Protein AF-A0A0F9HB06-F1 (afdb_monomer_lite)

Organism: NCBI:txid412755

Structure (mmCIF, N/CA/C/O backbone):
data_AF-A0A0F9HB06-F1
#
_entry.id   AF-A0A0F9HB06-F1
#
loop_
_atom_site.group_PDB
_atom_site.id
_atom_site.type_symbol
_atom_site.label_atom_id
_atom_site.label_alt_id
_at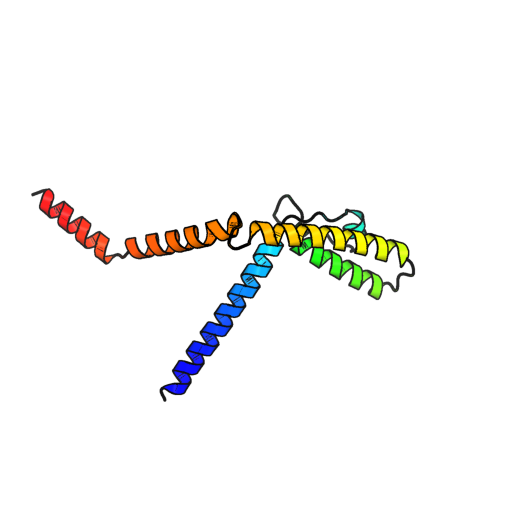om_site.label_comp_id
_atom_site.label_asym_id
_atom_site.label_entity_id
_atom_site.label_seq_id
_atom_site.pdbx_PDB_ins_code
_atom_site.Cartn_x
_atom_site.Cartn_y
_atom_site.Cartn_z
_atom_site.occupancy
_atom_site.B_iso_or_equiv
_atom_site.auth_seq_id
_atom_site.auth_comp_id
_atom_site.auth_asym_id
_atom_site.auth_atom_id
_atom_site.pdbx_PDB_model_num
ATOM 1 N N . MET A 1 1 ? 7.399 -13.494 43.436 1.00 46.91 1 MET A N 1
ATOM 2 C CA . MET A 1 1 ? 6.363 -14.177 42.619 1.00 46.91 1 MET A CA 1
ATOM 3 C C . MET A 1 1 ? 5.245 -13.272 42.054 1.00 46.91 1 MET A C 1
ATOM 5 O O . MET A 1 1 ? 4.387 -13.790 41.350 1.00 46.91 1 MET A O 1
ATOM 9 N N . LYS A 1 2 ? 5.205 -11.947 42.315 1.00 56.34 2 LYS A N 1
ATOM 10 C CA . LYS A 1 2 ? 4.215 -11.019 41.702 1.00 56.34 2 LYS A CA 1
ATOM 11 C C . LYS A 1 2 ? 4.752 -10.265 40.470 1.00 56.34 2 LYS A C 1
ATOM 13 O O . LYS A 1 2 ? 3.980 -9.927 39.582 1.00 56.34 2 LYS A O 1
ATOM 18 N N . THR A 1 3 ? 6.063 -10.050 40.402 1.00 59.97 3 THR A N 1
ATOM 19 C CA . THR A 1 3 ? 6.742 -9.264 39.360 1.00 59.97 3 THR A CA 1
ATOM 20 C C . THR A 1 3 ? 6.740 -9.947 37.991 1.00 59.97 3 THR A C 1
ATOM 22 O O . THR A 1 3 ? 6.433 -9.300 36.998 1.00 59.97 3 THR A O 1
ATOM 25 N N . GLU A 1 4 ? 6.969 -11.262 37.933 1.00 67.06 4 GLU A N 1
ATOM 26 C CA . GLU A 1 4 ? 7.038 -12.013 36.665 1.00 67.06 4 GLU A CA 1
ATOM 27 C C . GLU A 1 4 ? 5.694 -12.085 35.928 1.00 67.06 4 GLU A C 1
ATOM 29 O O . GLU A 1 4 ? 5.636 -11.913 34.711 1.00 67.06 4 GLU A O 1
ATOM 34 N N . LYS A 1 5 ? 4.581 -12.270 36.656 1.00 72.44 5 LYS A N 1
ATOM 35 C CA . LYS A 1 5 ? 3.235 -12.256 36.056 1.00 72.44 5 LYS A CA 1
ATOM 36 C C . LYS A 1 5 ? 2.887 -10.876 35.498 1.00 72.44 5 LYS A C 1
ATOM 38 O O . LYS A 1 5 ? 2.313 -10.785 34.418 1.00 72.44 5 LYS A O 1
ATOM 43 N N . PHE A 1 6 ? 3.264 -9.811 36.206 1.00 76.00 6 PHE A N 1
ATOM 44 C CA . PHE A 1 6 ? 3.045 -8.438 35.754 1.00 76.00 6 PHE A CA 1
ATOM 45 C C . PHE A 1 6 ? 3.883 -8.104 34.511 1.00 76.00 6 PHE A C 1
ATOM 47 O O . PHE A 1 6 ? 3.350 -7.566 33.546 1.00 76.00 6 PHE A O 1
ATOM 54 N N . GLN A 1 7 ? 5.158 -8.503 34.485 1.00 75.88 7 GLN A N 1
ATOM 55 C CA . GLN A 1 7 ? 6.027 -8.354 33.312 1.00 75.88 7 GLN A CA 1
ATOM 56 C C . GLN A 1 7 ? 5.507 -9.143 32.106 1.00 75.88 7 GLN A C 1
ATOM 58 O O . GLN A 1 7 ? 5.471 -8.609 31.003 1.00 75.88 7 GLN A O 1
ATOM 63 N N . THR A 1 8 ? 5.030 -10.373 32.310 1.00 81.56 8 THR A N 1
ATOM 64 C CA . THR A 1 8 ? 4.468 -11.200 31.229 1.00 81.56 8 THR A CA 1
ATOM 65 C C . THR A 1 8 ? 3.214 -10.566 30.626 1.00 81.56 8 THR A C 1
ATOM 67 O O . THR A 1 8 ? 3.075 -10.523 29.404 1.00 81.56 8 THR A O 1
ATOM 70 N N . ILE A 1 9 ? 2.317 -10.027 31.461 1.00 83.12 9 ILE A N 1
ATOM 71 C CA . ILE A 1 9 ? 1.124 -9.300 30.999 1.00 83.12 9 ILE A CA 1
ATOM 72 C C . ILE A 1 9 ? 1.529 -8.045 30.221 1.00 83.12 9 ILE A C 1
ATOM 74 O O . ILE A 1 9 ? 0.983 -7.798 29.149 1.00 83.12 9 ILE A O 1
ATOM 78 N N . LEU A 1 10 ? 2.504 -7.285 30.724 1.00 83.81 10 LEU A N 1
ATOM 79 C CA . LEU A 1 10 ? 2.980 -6.064 30.078 1.00 83.81 10 LEU A CA 1
ATOM 80 C C . LEU A 1 10 ? 3.604 -6.356 28.705 1.00 83.81 10 LEU A C 1
ATOM 82 O O . LEU A 1 10 ? 3.266 -5.705 27.724 1.00 83.81 10 LEU A O 1
ATOM 86 N N . VAL A 1 11 ? 4.461 -7.376 28.614 1.00 85.31 11 VAL A N 1
ATOM 87 C CA . VAL A 1 11 ? 5.078 -7.813 27.352 1.00 85.31 11 VAL A CA 1
ATOM 88 C C . VAL A 1 11 ? 4.018 -8.309 26.372 1.00 85.31 11 VAL A C 1
ATOM 90 O O . VAL A 1 11 ? 4.026 -7.911 25.211 1.00 85.31 11 VAL A O 1
ATOM 93 N N . SER A 1 12 ? 3.066 -9.118 26.839 1.00 79.69 12 SER A N 1
ATOM 94 C CA . SER A 1 12 ? 1.979 -9.629 25.996 1.00 79.69 12 SER A CA 1
ATOM 95 C C . SER A 1 12 ? 1.098 -8.497 25.459 1.00 79.69 12 SER A C 1
ATOM 97 O O . SER A 1 12 ? 0.755 -8.494 24.279 1.00 79.69 12 SER A O 1
ATOM 99 N N . ALA A 1 13 ? 0.773 -7.506 26.294 1.00 80.56 13 ALA A N 1
ATOM 100 C CA . ALA A 1 13 ? 0.011 -6.328 25.888 1.00 80.56 13 ALA A CA 1
ATOM 101 C C . ALA A 1 13 ? 0.776 -5.473 24.866 1.00 80.56 13 ALA A C 1
ATOM 103 O O . ALA A 1 13 ? 0.182 -5.019 23.891 1.00 80.56 13 ALA A O 1
ATOM 104 N N . SER A 1 14 ? 2.090 -5.305 25.035 1.00 79.69 14 SER A N 1
ATOM 105 C CA . SER A 1 14 ? 2.941 -4.594 24.074 1.00 79.69 14 SER A CA 1
ATOM 106 C C . SER A 1 14 ? 3.030 -5.318 22.729 1.00 79.69 14 SER A C 1
ATOM 108 O O . SER A 1 14 ? 2.910 -4.677 21.688 1.00 79.69 14 SER A O 1
ATOM 110 N N . ILE A 1 15 ? 3.185 -6.649 22.726 1.00 83.69 15 ILE A N 1
ATOM 111 C CA . ILE A 1 15 ? 3.188 -7.460 21.496 1.00 83.69 15 ILE A CA 1
ATOM 112 C C . ILE A 1 15 ? 1.841 -7.347 20.781 1.00 83.69 15 ILE A C 1
ATOM 114 O O . ILE A 1 15 ? 1.807 -7.131 19.572 1.00 83.69 15 ILE A O 1
ATOM 118 N N . LEU A 1 16 ? 0.734 -7.444 21.521 1.00 81.62 16 LEU A N 1
ATOM 119 C CA . LEU A 1 16 ? -0.605 -7.281 20.960 1.00 81.62 16 LEU A CA 1
ATOM 120 C C . LEU A 1 16 ? -0.801 -5.867 20.391 1.00 81.62 16 LEU A C 1
ATOM 122 O O . LEU A 1 16 ? -1.328 -5.717 19.293 1.00 81.62 16 LEU A O 1
ATOM 126 N N . GLY A 1 17 ? -0.329 -4.840 21.101 1.00 76.19 17 GLY A N 1
ATOM 127 C CA . GLY A 1 17 ? -0.359 -3.452 20.640 1.00 76.19 17 GLY A CA 1
ATOM 128 C C . GLY A 1 17 ? 0.411 -3.256 19.335 1.00 76.19 17 GLY A C 1
ATOM 129 O O . GLY A 1 17 ? -0.123 -2.682 18.389 1.00 76.19 17 GLY A O 1
ATOM 130 N N . LEU A 1 18 ? 1.624 -3.805 19.241 1.00 78.31 18 LEU A N 1
ATOM 131 C CA . LEU A 1 18 ? 2.416 -3.782 18.011 1.00 78.31 18 LEU A CA 1
ATOM 132 C C . LEU A 1 18 ? 1.713 -4.532 16.875 1.00 78.31 18 LEU A C 1
ATOM 134 O O . LEU A 1 18 ? 1.596 -3.995 15.778 1.00 78.31 18 LEU A O 1
ATOM 138 N N . ALA A 1 19 ? 1.190 -5.732 17.134 1.00 76.31 19 ALA A N 1
ATOM 139 C CA . ALA A 1 19 ? 0.460 -6.514 16.138 1.00 76.31 19 ALA A CA 1
ATOM 140 C C . ALA A 1 19 ? -0.759 -5.754 15.589 1.00 76.31 19 ALA A C 1
ATOM 142 O O . ALA A 1 19 ? -1.000 -5.777 14.384 1.00 76.31 19 ALA A O 1
ATOM 143 N N . ILE A 1 20 ? -1.483 -5.027 16.446 1.00 76.50 20 ILE A N 1
ATOM 144 C CA . ILE A 1 20 ? -2.602 -4.171 16.033 1.00 76.50 20 ILE A CA 1
ATOM 145 C C . ILE A 1 20 ? -2.103 -2.998 15.183 1.00 76.50 20 ILE A C 1
ATOM 147 O O . ILE A 1 20 ? -2.676 -2.735 14.131 1.00 76.50 20 ILE A O 1
ATOM 151 N N . MET A 1 21 ? -1.029 -2.312 15.583 1.00 75.19 21 MET A N 1
ATOM 152 C CA . MET A 1 21 ? -0.486 -1.187 14.808 1.00 75.19 21 MET A CA 1
ATOM 153 C C . MET A 1 21 ? -0.009 -1.621 13.416 1.00 75.19 21 MET A C 1
ATOM 155 O O . MET A 1 21 ? -0.364 -0.989 12.420 1.00 75.19 21 MET A O 1
ATOM 159 N N . PHE A 1 22 ? 0.745 -2.721 13.331 1.00 74.44 22 PHE A N 1
ATOM 160 C CA . PHE A 1 22 ? 1.222 -3.259 12.056 1.00 74.44 22 PHE A CA 1
ATOM 161 C C . PHE A 1 22 ? 0.081 -3.827 11.206 1.00 74.44 22 PHE A C 1
ATOM 163 O O . PHE A 1 22 ? 0.042 -3.590 9.999 1.00 74.44 22 PHE A O 1
ATOM 170 N N . GLY A 1 23 ? -0.878 -4.520 11.826 1.00 76.56 23 GLY A N 1
ATOM 171 C CA . GLY A 1 23 ? -2.065 -5.042 11.150 1.00 76.56 23 GLY A CA 1
ATOM 172 C C . GLY A 1 23 ? -2.940 -3.931 10.571 1.00 76.56 23 GLY A C 1
ATOM 173 O O . GLY A 1 23 ? -3.350 -4.015 9.416 1.00 76.56 23 GLY A O 1
ATOM 174 N N . CYS A 1 24 ? -3.160 -2.850 11.323 1.00 79.88 24 CYS A N 1
ATOM 175 C CA . CYS A 1 24 ? -3.891 -1.680 10.843 1.00 79.88 24 CYS A CA 1
ATOM 176 C C . CYS A 1 24 ? -3.171 -0.998 9.677 1.00 79.88 24 CYS A C 1
ATOM 178 O O . CYS A 1 24 ? -3.821 -0.649 8.697 1.00 79.88 24 CYS A O 1
ATOM 180 N N . ALA A 1 25 ? -1.846 -0.839 9.737 1.00 79.25 25 ALA A N 1
ATOM 181 C CA . ALA A 1 25 ? -1.085 -0.252 8.635 1.00 79.25 25 ALA A CA 1
ATOM 182 C C . ALA A 1 25 ? -1.181 -1.099 7.353 1.00 79.25 25 ALA A C 1
ATOM 184 O O . ALA A 1 25 ? -1.428 -0.557 6.276 1.00 79.25 25 ALA A O 1
ATOM 185 N N . ALA A 1 26 ? -1.059 -2.424 7.472 1.00 80.94 26 ALA A N 1
ATOM 186 C CA . ALA A 1 26 ? -1.203 -3.337 6.340 1.00 80.94 26 ALA A CA 1
ATOM 187 C C . ALA A 1 26 ? -2.632 -3.339 5.771 1.00 80.94 26 ALA A C 1
ATOM 189 O O . ALA A 1 26 ? -2.815 -3.353 4.557 1.00 80.94 26 ALA A O 1
ATOM 190 N N . PHE A 1 27 ? -3.646 -3.275 6.637 1.00 84.06 27 PHE A N 1
ATOM 191 C CA . PHE A 1 27 ? -5.048 -3.177 6.233 1.00 84.06 27 PHE A CA 1
ATOM 192 C C . PHE A 1 27 ? -5.344 -1.876 5.480 1.00 84.06 27 PHE A C 1
ATOM 194 O O . PHE A 1 27 ? -6.022 -1.901 4.457 1.00 84.06 27 PHE A O 1
ATOM 201 N N . GLN A 1 28 ? -4.800 -0.747 5.946 1.00 87.44 28 GLN A N 1
ATOM 202 C CA . GLN A 1 28 ? -4.902 0.532 5.240 1.00 87.44 28 GLN A CA 1
ATOM 203 C C . GLN A 1 28 ? -4.320 0.421 3.829 1.00 87.44 28 GLN A C 1
ATOM 205 O O . GLN A 1 28 ? -4.977 0.797 2.861 1.00 87.44 28 GLN A O 1
ATOM 210 N N . ASP A 1 29 ? -3.127 -0.158 3.698 1.00 85.88 29 ASP A N 1
ATOM 211 C CA . ASP A 1 29 ? -2.477 -0.327 2.397 1.00 85.88 29 ASP A CA 1
ATOM 212 C C . ASP A 1 29 ? -3.264 -1.267 1.463 1.00 85.88 29 ASP A C 1
ATOM 214 O O . ASP A 1 29 ? -3.268 -1.065 0.251 1.00 85.88 29 ASP A O 1
ATOM 218 N N . ALA A 1 30 ? -3.960 -2.265 2.013 1.00 86.19 30 ALA A N 1
ATOM 219 C CA . ALA A 1 30 ? -4.762 -3.228 1.255 1.00 86.19 30 ALA A CA 1
ATOM 220 C C . ALA A 1 30 ? -6.123 -2.690 0.778 1.00 86.19 30 ALA A C 1
ATOM 222 O O . ALA A 1 30 ? -6.827 -3.388 0.054 1.00 86.19 30 ALA A O 1
ATOM 223 N N . ILE A 1 31 ? -6.529 -1.488 1.193 1.00 85.50 31 ILE A N 1
ATOM 224 C CA . ILE A 1 31 ? -7.817 -0.890 0.800 1.00 85.50 31 ILE A CA 1
ATOM 225 C C . ILE A 1 31 ? -7.613 0.389 0.003 1.00 85.50 31 ILE A C 1
ATOM 227 O O . ILE A 1 31 ? -8.403 0.684 -0.896 1.00 85.50 31 ILE A O 1
ATOM 231 N N . VAL A 1 32 ? -6.562 1.147 0.321 1.00 89.88 32 VAL A N 1
ATOM 232 C CA . VAL A 1 32 ? -6.265 2.406 -0.359 1.00 89.88 32 VAL A CA 1
ATOM 233 C C . VAL A 1 32 ? -6.009 2.123 -1.839 1.00 89.88 32 VAL A C 1
ATOM 235 O O . VAL A 1 32 ? -5.097 1.354 -2.158 1.00 89.88 32 VAL A O 1
ATOM 238 N N . PRO A 1 33 ? -6.798 2.724 -2.745 1.00 89.75 33 PRO A N 1
ATOM 239 C CA . PRO A 1 33 ? -6.603 2.536 -4.169 1.00 89.75 33 PRO A CA 1
ATOM 240 C C . PRO A 1 33 ? -5.270 3.152 -4.587 1.00 89.75 33 PRO A C 1
ATOM 242 O O . PRO A 1 33 ? -4.936 4.260 -4.174 1.00 89.75 33 PRO A O 1
ATOM 245 N N . CYS A 1 34 ? -4.527 2.434 -5.420 1.00 90.94 34 CYS A N 1
ATOM 246 C CA . CYS A 1 34 ? -3.305 2.916 -6.046 1.00 90.94 34 CYS A CA 1
ATOM 247 C C . CYS A 1 34 ? -3.266 2.392 -7.469 1.00 90.94 34 CYS A C 1
ATOM 249 O O . CYS A 1 34 ? -3.324 1.182 -7.681 1.00 90.94 34 CYS A O 1
ATOM 251 N N . TYR A 1 35 ? -3.161 3.290 -8.442 1.00 90.00 35 TYR A N 1
ATOM 252 C CA . TYR A 1 35 ? -2.986 2.891 -9.831 1.00 90.00 35 TYR A CA 1
ATOM 253 C C . TYR A 1 35 ? -1.612 2.239 -10.030 1.00 90.00 35 TYR A C 1
ATOM 255 O O . TYR A 1 35 ? -0.621 2.685 -9.451 1.00 90.00 35 TYR A O 1
ATOM 263 N N . ILE A 1 36 ? -1.572 1.197 -10.857 1.00 88.75 36 ILE A N 1
ATOM 264 C CA . ILE A 1 36 ? -0.353 0.527 -11.310 1.00 88.75 36 IL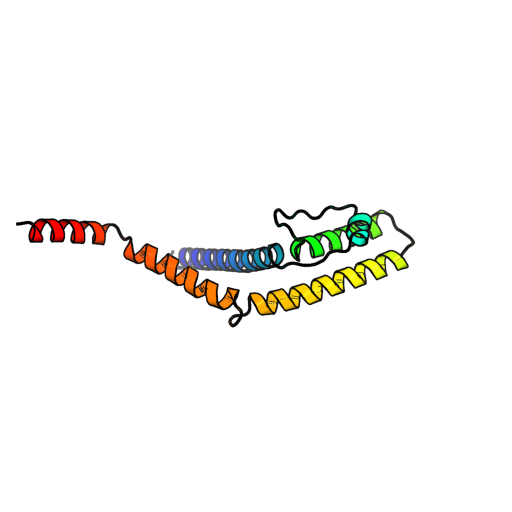E A CA 1
ATOM 265 C C . ILE A 1 36 ? -0.431 0.499 -12.832 1.00 88.75 36 ILE A C 1
ATOM 267 O O . ILE A 1 36 ? -1.454 0.087 -13.384 1.00 88.75 36 ILE A O 1
ATOM 271 N N . SER A 1 37 ? 0.616 0.958 -13.517 1.00 88.44 37 SER A N 1
ATOM 272 C CA . SER A 1 37 ? 0.633 0.899 -14.976 1.00 88.44 37 SER A CA 1
ATOM 273 C C . SER A 1 37 ? 0.712 -0.557 -15.459 1.00 88.44 37 SER A C 1
ATOM 275 O O . SER A 1 37 ? 1.424 -1.360 -14.849 1.00 88.44 37 SER A O 1
ATOM 277 N N . PRO A 1 38 ? 0.034 -0.910 -16.568 1.00 88.31 38 PRO A N 1
ATOM 278 C CA . PRO A 1 38 ? 0.160 -2.234 -17.179 1.00 88.31 38 PRO A CA 1
ATOM 279 C C . PRO A 1 38 ? 1.618 -2.599 -17.480 1.00 88.31 38 PRO A C 1
ATOM 281 O O . PRO A 1 38 ? 2.063 -3.680 -17.119 1.00 88.31 38 PRO A O 1
ATOM 284 N N . ASP A 1 39 ? 2.400 -1.644 -17.990 1.00 88.38 39 ASP A N 1
ATOM 285 C CA . ASP A 1 39 ? 3.821 -1.847 -18.290 1.00 88.38 39 ASP A CA 1
ATOM 286 C C . ASP A 1 39 ? 4.651 -2.223 -17.051 1.00 88.38 39 ASP A C 1
ATOM 288 O O . ASP A 1 39 ? 5.630 -2.958 -17.159 1.00 88.38 39 ASP A O 1
ATOM 292 N N . ALA A 1 40 ? 4.281 -1.735 -15.860 1.00 87.19 40 ALA A N 1
ATOM 293 C CA . ALA A 1 40 ? 4.952 -2.109 -14.617 1.00 87.19 40 ALA A CA 1
ATOM 294 C C . ALA A 1 40 ? 4.570 -3.526 -14.163 1.00 87.19 40 ALA A C 1
ATOM 296 O O . ALA A 1 40 ? 5.415 -4.228 -13.612 1.00 87.19 40 ALA A O 1
ATOM 297 N N . LEU A 1 41 ? 3.331 -3.965 -14.412 1.00 88.56 41 LEU A N 1
ATOM 298 C CA . LEU A 1 41 ? 2.893 -5.345 -14.163 1.00 88.56 41 LEU A CA 1
ATOM 299 C C . LEU A 1 41 ? 3.611 -6.318 -15.102 1.00 88.56 41 LEU A C 1
ATOM 301 O O . LEU A 1 41 ? 4.178 -7.315 -14.648 1.00 88.56 41 LEU A O 1
ATOM 305 N N . ASP A 1 42 ? 3.666 -5.970 -16.387 1.00 89.44 42 ASP A N 1
ATOM 306 C CA . ASP A 1 42 ? 4.348 -6.746 -17.419 1.00 89.44 42 ASP A CA 1
ATOM 307 C C . ASP A 1 42 ? 5.855 -6.806 -17.154 1.00 89.44 42 ASP A C 1
ATOM 309 O O . ASP A 1 42 ? 6.462 -7.877 -17.241 1.00 89.44 42 ASP A O 1
ATOM 313 N N . TYR A 1 43 ? 6.464 -5.682 -16.751 1.00 86.00 43 TYR A N 1
ATOM 314 C CA . TYR A 1 43 ? 7.861 -5.648 -16.321 1.00 86.00 43 TYR A CA 1
ATOM 315 C C . TYR A 1 43 ? 8.073 -6.425 -15.021 1.00 86.00 43 TYR A C 1
ATOM 317 O O . TYR A 1 43 ? 9.103 -7.059 -14.869 1.00 86.00 43 TYR A O 1
ATOM 325 N N . ALA A 1 44 ? 7.139 -6.452 -14.077 1.00 85.00 44 ALA A N 1
ATOM 326 C CA . ALA A 1 44 ? 7.291 -7.232 -12.847 1.00 85.00 44 ALA A CA 1
ATOM 327 C C . ALA A 1 44 ? 7.049 -8.742 -13.031 1.00 85.00 44 ALA A C 1
ATOM 329 O O . ALA A 1 44 ? 7.356 -9.500 -12.114 1.00 85.00 44 ALA A O 1
ATOM 330 N N . ASP A 1 45 ? 6.510 -9.167 -14.181 1.00 84.38 45 ASP A N 1
ATOM 331 C CA . ASP A 1 45 ? 5.968 -10.520 -14.403 1.00 84.38 45 ASP A CA 1
ATOM 332 C C . ASP A 1 45 ? 4.995 -10.933 -13.284 1.00 84.38 45 ASP A C 1
ATOM 334 O O . ASP A 1 45 ? 5.045 -12.032 -12.725 1.00 84.38 45 ASP A O 1
ATOM 338 N N . ALA A 1 46 ? 4.155 -9.987 -12.861 1.00 81.06 46 ALA A N 1
ATOM 339 C CA . ALA A 1 46 ? 3.304 -10.154 -11.696 1.00 81.06 46 ALA A CA 1
ATOM 340 C C . ALA A 1 46 ? 1.930 -9.525 -11.915 1.00 81.06 46 ALA A C 1
ATOM 342 O O . ALA A 1 46 ? 1.802 -8.396 -12.374 1.00 81.06 46 ALA A O 1
ATOM 343 N N . ASN A 1 47 ? 0.894 -10.249 -11.495 1.00 78.12 47 ASN A N 1
ATOM 344 C CA . ASN A 1 47 ? -0.479 -9.758 -11.499 1.00 78.12 47 ASN A CA 1
ATOM 345 C C . ASN A 1 47 ? -0.827 -9.077 -10.170 1.00 78.12 47 ASN A C 1
ATOM 347 O O . ASN A 1 47 ? -0.337 -9.474 -9.104 1.00 78.12 47 ASN A O 1
ATOM 351 N N . ALA A 1 48 ? -1.724 -8.089 -10.227 1.00 73.31 48 ALA A N 1
ATOM 352 C CA . ALA A 1 48 ? -2.362 -7.547 -9.033 1.00 73.31 48 ALA A CA 1
ATOM 353 C C . ALA A 1 48 ? -3.163 -8.649 -8.324 1.00 73.31 48 ALA A C 1
ATOM 355 O O . ALA A 1 48 ? -3.831 -9.460 -8.965 1.00 73.31 48 ALA A O 1
ATOM 356 N N . THR A 1 49 ? -3.068 -8.703 -6.997 1.00 65.88 49 THR A N 1
ATOM 357 C CA . THR A 1 49 ? -3.613 -9.819 -6.207 1.00 65.88 49 THR A CA 1
ATOM 358 C C . THR A 1 49 ? -4.982 -9.558 -5.597 1.00 65.88 49 THR A C 1
ATOM 360 O O . THR A 1 49 ? -5.507 -10.412 -4.882 1.00 65.88 49 THR A O 1
ATOM 363 N N . THR A 1 50 ? -5.552 -8.379 -5.814 1.00 62.38 50 THR A N 1
ATOM 364 C CA . THR A 1 50 ? -6.662 -7.899 -5.000 1.00 62.38 50 THR A CA 1
ATOM 365 C C . THR A 1 50 ? -8.009 -8.503 -5.392 1.00 62.38 50 THR A C 1
ATOM 367 O O . THR A 1 50 ? -8.388 -8.536 -6.555 1.00 62.38 50 THR A O 1
ATOM 370 N N . PHE A 1 51 ? -8.791 -8.890 -4.378 1.00 65.81 51 PHE A N 1
ATOM 371 C CA . PHE A 1 51 ? -10.224 -9.211 -4.489 1.00 65.81 51 PHE A CA 1
ATOM 372 C C . PHE A 1 51 ? -11.107 -7.973 -4.739 1.00 65.81 51 PHE A C 1
ATOM 374 O O . PHE A 1 51 ? -12.323 -8.088 -4.883 1.00 65.81 51 PHE A O 1
ATOM 381 N N . LEU A 1 52 ? -10.508 -6.782 -4.719 1.00 72.38 52 LEU A N 1
ATOM 382 C CA . LEU A 1 52 ? -11.177 -5.510 -4.948 1.00 72.38 52 LEU A CA 1
ATOM 383 C C . LEU A 1 52 ? -11.189 -5.202 -6.451 1.00 72.38 52 LEU A C 1
ATOM 385 O O . LEU A 1 52 ? -10.255 -5.580 -7.153 1.00 72.38 52 LEU A O 1
ATOM 389 N N . PRO A 1 53 ? -12.199 -4.475 -6.962 1.00 77.00 53 PRO A N 1
ATOM 390 C CA . PRO A 1 53 ? -12.266 -4.119 -8.380 1.00 77.00 53 PRO A CA 1
ATOM 391 C C . PRO A 1 53 ? -11.234 -3.049 -8.792 1.00 77.00 53 PRO A C 1
ATOM 393 O O . PRO A 1 53 ? -11.291 -2.541 -9.909 1.00 77.00 53 PRO A O 1
ATOM 396 N N . TRP A 1 54 ? -10.305 -2.689 -7.902 1.00 82.62 54 TRP A N 1
ATOM 397 C CA . TRP A 1 54 ? -9.207 -1.754 -8.131 1.00 82.62 54 TRP A CA 1
ATOM 398 C C . TRP A 1 54 ? -7.900 -2.295 -7.542 1.00 82.62 54 TRP A C 1
ATOM 400 O O . TRP A 1 54 ? -7.906 -3.071 -6.586 1.00 82.62 54 TRP A O 1
ATOM 410 N N . THR A 1 55 ? -6.773 -1.828 -8.080 1.00 88.81 55 THR A N 1
ATOM 411 C CA . THR A 1 55 ? -5.434 -2.091 -7.539 1.00 88.81 55 THR A CA 1
ATOM 412 C C . THR A 1 55 ? -5.176 -1.257 -6.290 1.00 88.81 55 THR A C 1
ATOM 414 O O . THR A 1 55 ? -5.644 -0.121 -6.174 1.00 88.81 55 THR A O 1
ATOM 417 N N . THR A 1 56 ? -4.428 -1.810 -5.337 1.00 91.75 56 THR A N 1
ATOM 418 C CA . THR A 1 56 ? -4.213 -1.167 -4.032 1.00 91.75 56 THR A CA 1
ATOM 419 C C . THR A 1 56 ? -2.772 -0.747 -3.812 1.00 91.75 56 THR A C 1
ATOM 421 O O . THR A 1 56 ? -1.859 -1.189 -4.510 1.00 91.75 56 THR A O 1
ATOM 424 N N . LEU A 1 57 ? -2.553 0.102 -2.808 1.00 91.44 57 LEU A N 1
ATOM 425 C CA . LEU A 1 57 ? -1.217 0.507 -2.373 1.00 91.44 57 LEU A CA 1
ATOM 426 C C . LEU A 1 57 ? -0.357 -0.702 -1.968 1.00 91.44 57 LEU A C 1
ATOM 428 O O . LEU A 1 57 ? 0.850 -0.727 -2.220 1.00 91.44 57 LEU A O 1
ATOM 432 N N . PHE A 1 58 ? -0.978 -1.729 -1.386 1.00 90.94 58 PHE A N 1
ATOM 433 C CA . PHE A 1 58 ? -0.320 -2.997 -1.095 1.00 90.94 58 PHE A CA 1
ATOM 434 C C . PHE A 1 58 ? 0.183 -3.686 -2.369 1.00 90.94 58 PHE A C 1
ATOM 436 O O . PHE A 1 58 ? 1.352 -4.080 -2.426 1.00 90.94 58 PHE A O 1
ATOM 443 N N . ASP A 1 59 ? -0.666 -3.794 -3.396 1.00 90.12 59 ASP A N 1
ATOM 444 C CA . ASP A 1 59 ? -0.270 -4.374 -4.681 1.00 90.12 59 ASP A CA 1
ATOM 445 C C . ASP A 1 59 ? 0.830 -3.539 -5.336 1.00 90.12 59 ASP A C 1
ATOM 447 O O . ASP A 1 59 ? 1.838 -4.097 -5.756 1.00 90.12 59 ASP A O 1
ATOM 451 N N . ALA A 1 60 ? 0.712 -2.210 -5.334 1.00 91.56 60 ALA A N 1
ATOM 452 C CA . ALA A 1 60 ? 1.701 -1.324 -5.942 1.00 91.56 60 ALA A CA 1
ATOM 453 C C . ALA A 1 60 ? 3.095 -1.511 -5.328 1.00 91.56 60 ALA A C 1
ATOM 455 O O . ALA A 1 60 ? 4.066 -1.696 -6.058 1.00 91.56 60 ALA A O 1
ATOM 456 N N . ARG A 1 61 ? 3.202 -1.576 -3.992 1.00 91.69 61 ARG A N 1
ATOM 457 C CA . ARG A 1 61 ? 4.472 -1.845 -3.282 1.00 91.69 61 ARG A CA 1
ATOM 458 C C . ARG A 1 61 ? 4.988 -3.270 -3.464 1.00 91.69 61 ARG A C 1
ATOM 460 O O . ARG A 1 61 ? 6.171 -3.549 -3.260 1.00 91.69 61 ARG A O 1
ATOM 467 N N . ARG A 1 62 ? 4.101 -4.221 -3.733 1.00 90.50 62 ARG A N 1
ATOM 468 C CA . ARG A 1 62 ? 4.483 -5.598 -4.042 1.00 90.50 62 ARG A CA 1
ATOM 469 C C . ARG A 1 62 ? 5.073 -5.666 -5.451 1.00 90.50 62 ARG A C 1
ATOM 471 O O . ARG A 1 62 ? 6.160 -6.213 -5.603 1.00 90.50 62 ARG A O 1
ATOM 478 N N . ILE A 1 63 ? 4.389 -5.092 -6.438 1.00 91.44 63 ILE A N 1
ATOM 479 C CA . ILE A 1 63 ? 4.861 -4.977 -7.823 1.00 91.44 63 ILE A CA 1
ATOM 480 C C . ILE A 1 63 ? 6.191 -4.230 -7.862 1.00 91.44 63 ILE A C 1
ATOM 482 O O . ILE A 1 63 ? 7.138 -4.722 -8.462 1.00 91.44 63 ILE A O 1
ATOM 486 N N . ASP A 1 64 ? 6.306 -3.137 -7.110 1.00 92.88 64 ASP A N 1
ATOM 487 C CA . ASP A 1 64 ? 7.536 -2.359 -6.978 1.00 92.88 64 ASP A CA 1
ATOM 488 C C . ASP A 1 64 ? 8.748 -3.225 -6.598 1.00 92.88 64 ASP A C 1
ATOM 490 O O . ASP A 1 64 ? 9.802 -3.139 -7.225 1.00 92.88 64 ASP A O 1
ATOM 494 N N . ARG A 1 65 ? 8.574 -4.119 -5.616 1.00 91.19 65 ARG A N 1
ATOM 495 C CA . ARG A 1 65 ? 9.608 -5.071 -5.188 1.00 91.19 65 ARG A CA 1
ATOM 496 C C . ARG A 1 65 ? 9.884 -6.142 -6.240 1.00 91.19 65 ARG A C 1
ATOM 498 O O . ARG A 1 65 ? 11.033 -6.531 -6.414 1.00 91.19 65 ARG A O 1
ATOM 505 N N . PHE A 1 66 ? 8.860 -6.628 -6.940 1.00 90.75 66 PHE A N 1
ATOM 506 C CA . PHE A 1 66 ? 9.053 -7.602 -8.018 1.00 90.75 66 PHE A CA 1
ATOM 507 C C . PHE A 1 66 ? 9.827 -7.020 -9.199 1.00 90.75 66 PHE A C 1
ATOM 509 O O . PHE A 1 66 ? 10.673 -7.717 -9.755 1.00 90.75 66 PHE A O 1
ATOM 516 N N . MET A 1 67 ? 9.617 -5.743 -9.527 1.00 90.19 67 MET A N 1
ATOM 517 C CA . MET A 1 67 ? 10.425 -5.047 -10.529 1.00 90.19 67 MET A CA 1
ATOM 518 C C . MET A 1 67 ? 11.908 -5.027 -10.137 1.00 90.19 67 MET A C 1
ATOM 520 O O . MET A 1 67 ? 12.749 -5.338 -10.979 1.00 90.19 67 MET A O 1
ATOM 524 N N . ASP A 1 68 ? 12.228 -4.734 -8.868 1.00 90.75 68 ASP A N 1
ATOM 525 C CA . ASP A 1 68 ? 13.612 -4.752 -8.364 1.00 90.75 68 ASP A CA 1
ATOM 526 C C . ASP A 1 68 ? 14.221 -6.148 -8.480 1.00 90.75 68 ASP A C 1
ATOM 528 O O . ASP A 1 68 ? 15.320 -6.315 -9.009 1.00 90.75 68 ASP A O 1
ATOM 532 N N . PHE A 1 69 ? 13.487 -7.167 -8.021 1.00 88.88 69 PHE A N 1
ATOM 533 C CA . PHE A 1 69 ? 13.942 -8.550 -8.103 1.00 88.88 69 PHE A CA 1
ATOM 534 C C . PHE A 1 69 ? 14.202 -8.971 -9.542 1.00 88.88 69 PHE A C 1
ATOM 536 O O . PHE A 1 69 ? 15.257 -9.536 -9.816 1.00 88.88 69 PHE A O 1
ATOM 543 N N . ARG A 1 70 ? 13.283 -8.682 -10.467 1.00 86.12 70 ARG A N 1
ATOM 544 C CA . ARG A 1 70 ? 13.453 -9.055 -11.872 1.00 86.12 70 ARG A CA 1
ATOM 545 C C . ARG A 1 70 ? 14.626 -8.317 -12.510 1.00 86.12 70 ARG A C 1
ATOM 547 O O . ARG A 1 70 ? 15.416 -8.946 -13.209 1.00 86.12 70 ARG A O 1
ATOM 554 N N . HIS A 1 71 ? 14.762 -7.018 -12.254 1.00 88.38 71 HIS A N 1
ATOM 555 C CA . HIS A 1 71 ? 15.853 -6.210 -12.797 1.00 88.38 71 HIS A CA 1
ATOM 556 C C . HIS A 1 71 ? 17.225 -6.724 -12.328 1.00 88.38 71 HIS A C 1
ATOM 558 O O . HIS A 1 71 ? 18.121 -6.930 -13.148 1.00 88.38 71 HIS A O 1
ATOM 564 N N . LEU A 1 72 ? 17.357 -7.030 -11.032 1.00 85.94 72 LEU A N 1
ATOM 565 C CA . LEU A 1 72 ? 18.574 -7.607 -10.452 1.00 85.94 72 LEU A CA 1
ATOM 566 C C . LEU A 1 72 ? 18.838 -9.041 -10.933 1.00 85.94 72 LEU A C 1
ATOM 568 O O . LEU A 1 72 ? 19.987 -9.405 -11.174 1.00 85.94 72 LEU A O 1
ATOM 572 N N . TRP A 1 73 ? 17.790 -9.856 -11.073 1.00 82.31 73 TRP A N 1
ATOM 573 C CA . TRP A 1 73 ? 17.896 -11.261 -11.471 1.00 82.31 73 TRP A CA 1
ATOM 574 C C . TRP A 1 73 ? 18.316 -11.432 -12.930 1.00 82.31 73 TRP A C 1
ATOM 576 O O . TRP A 1 73 ? 19.165 -12.265 -13.236 1.00 82.31 73 TRP A O 1
ATOM 586 N N . ILE A 1 74 ? 17.729 -10.644 -13.832 1.00 79.31 74 ILE A N 1
ATOM 587 C CA . ILE A 1 74 ? 17.998 -10.730 -15.273 1.00 79.31 74 ILE A CA 1
ATOM 588 C C . ILE A 1 74 ? 19.273 -9.951 -15.648 1.00 79.31 74 ILE A C 1
ATOM 590 O O . ILE A 1 74 ? 19.744 -10.077 -16.773 1.00 79.31 74 ILE A O 1
ATOM 594 N N . GLN A 1 75 ? 19.858 -9.176 -14.719 1.00 69.25 75 GLN A N 1
ATOM 595 C CA . GLN A 1 75 ? 20.951 -8.231 -15.002 1.00 69.25 75 GLN A CA 1
ATOM 596 C C . GLN A 1 75 ? 20.634 -7.371 -16.234 1.00 69.25 75 GLN A C 1
ATOM 598 O O . GLN A 1 75 ? 21.469 -7.177 -17.116 1.00 69.25 75 GLN A O 1
ATOM 603 N N . ALA A 1 76 ? 19.381 -6.922 -16.332 1.00 65.50 76 ALA A N 1
ATOM 604 C CA . ALA A 1 76 ? 18.886 -6.265 -17.529 1.00 65.50 76 ALA A CA 1
ATOM 605 C C . ALA A 1 76 ? 19.638 -4.943 -17.759 1.00 65.50 76 ALA A C 1
ATOM 607 O O . ALA A 1 76 ? 19.639 -4.070 -16.894 1.00 65.50 76 ALA A O 1
ATOM 608 N N . GLU A 1 77 ? 20.240 -4.776 -18.941 1.00 65.19 77 GLU A N 1
ATOM 609 C CA . GLU A 1 77 ? 20.937 -3.536 -19.323 1.00 65.19 77 GLU A CA 1
ATOM 610 C C . GLU A 1 77 ? 19.984 -2.345 -19.504 1.00 65.19 77 GLU A C 1
ATOM 612 O O . GLU A 1 77 ? 20.428 -1.193 -19.487 1.00 65.19 77 GLU A O 1
ATOM 617 N N . ASP A 1 78 ? 18.676 -2.598 -19.642 1.00 71.00 78 ASP A N 1
ATOM 618 C CA . ASP A 1 78 ? 17.668 -1.567 -19.891 1.00 71.00 78 ASP A CA 1
ATOM 619 C C . ASP A 1 78 ? 17.276 -0.799 -18.615 1.00 71.00 78 ASP A C 1
ATOM 621 O O . ASP A 1 78 ? 16.149 -0.818 -18.110 1.00 71.00 78 ASP A O 1
ATOM 625 N N . ASN A 1 79 ? 18.273 -0.099 -18.075 1.00 80.25 79 ASN A N 1
ATOM 626 C CA . ASN A 1 79 ? 18.154 0.786 -16.925 1.00 80.25 79 ASN A CA 1
ATOM 627 C C . ASN A 1 79 ? 17.183 1.941 -17.191 1.00 80.25 79 ASN A C 1
ATOM 629 O O . ASN A 1 79 ? 16.609 2.483 -16.250 1.00 80.25 79 ASN A O 1
ATOM 633 N N . LEU A 1 80 ? 17.002 2.354 -18.449 1.00 84.81 80 LEU A N 1
ATOM 634 C CA . LEU A 1 80 ? 16.146 3.489 -18.776 1.00 84.81 80 LEU A CA 1
ATOM 635 C C . LEU A 1 80 ? 14.671 3.125 -18.597 1.00 84.81 80 LEU A C 1
ATOM 637 O O . LEU A 1 80 ? 13.960 3.838 -17.884 1.00 84.81 80 LEU A O 1
ATOM 641 N N . GLN A 1 81 ? 14.230 2.008 -19.186 1.00 86.12 81 GLN A N 1
ATOM 642 C CA . GLN A 1 81 ? 12.854 1.537 -19.029 1.00 86.12 81 GLN A CA 1
ATOM 643 C C . GLN A 1 81 ? 12.546 1.232 -17.561 1.00 86.12 81 GLN A C 1
ATOM 645 O O . GLN A 1 81 ? 11.532 1.693 -17.034 1.00 86.12 81 GLN A O 1
ATOM 650 N N . TYR A 1 82 ? 13.448 0.520 -16.880 1.00 89.44 82 TYR A N 1
ATOM 651 C CA . TYR A 1 82 ? 13.304 0.212 -15.461 1.00 89.44 82 TYR A CA 1
ATOM 652 C C . TYR A 1 82 ? 13.157 1.480 -14.608 1.00 89.44 82 TYR A C 1
ATOM 654 O O . TYR A 1 82 ? 12.175 1.611 -13.879 1.00 89.44 82 TYR A O 1
ATOM 662 N N . ASN A 1 83 ? 14.077 2.443 -14.731 1.00 90.06 83 ASN A N 1
ATOM 663 C CA . ASN A 1 83 ? 14.043 3.666 -13.925 1.00 90.06 83 ASN A CA 1
ATOM 664 C C . ASN A 1 83 ? 12.796 4.511 -14.208 1.00 90.06 83 ASN A C 1
ATOM 666 O O . ASN A 1 83 ? 12.232 5.098 -13.283 1.00 90.06 83 ASN A O 1
ATOM 670 N N . PHE A 1 84 ? 12.343 4.561 -15.462 1.00 91.75 84 PHE A N 1
ATOM 671 C CA . PHE A 1 84 ? 11.121 5.273 -15.824 1.00 91.75 84 PHE A CA 1
ATOM 672 C C . PHE A 1 84 ? 9.883 4.637 -15.181 1.00 91.75 84 PHE A C 1
ATOM 674 O O . PHE A 1 84 ? 9.123 5.325 -14.496 1.00 91.75 84 PHE A O 1
ATOM 681 N N . LEU A 1 85 ? 9.707 3.320 -15.335 1.00 91.69 85 LEU A N 1
ATOM 682 C CA . LEU A 1 85 ? 8.576 2.596 -14.751 1.00 91.69 85 LEU A CA 1
ATOM 683 C C . LEU A 1 85 ? 8.605 2.645 -13.220 1.00 91.69 85 LEU A C 1
ATOM 685 O O . LEU A 1 85 ? 7.572 2.868 -12.589 1.00 91.69 85 LEU A O 1
ATOM 689 N N . LYS A 1 86 ? 9.792 2.512 -12.619 1.00 92.12 86 LYS A N 1
ATOM 690 C CA . LYS A 1 86 ? 9.996 2.629 -11.173 1.00 92.12 86 LYS A CA 1
ATOM 691 C C . LYS A 1 86 ? 9.628 4.025 -10.669 1.00 92.12 86 LYS A C 1
ATOM 693 O O . LYS A 1 86 ? 8.926 4.155 -9.668 1.00 92.12 86 LYS A O 1
ATOM 698 N N . GLY A 1 87 ? 10.048 5.071 -11.382 1.00 91.75 87 GLY A N 1
ATOM 699 C CA . GLY A 1 87 ? 9.712 6.457 -11.063 1.00 91.75 87 GLY A CA 1
ATOM 700 C C . GLY A 1 87 ? 8.209 6.733 -11.135 1.00 91.75 87 GLY A C 1
ATOM 701 O O . GLY A 1 87 ? 7.651 7.341 -10.219 1.00 91.75 87 GLY A O 1
ATOM 702 N N . LEU A 1 88 ? 7.536 6.240 -12.178 1.00 92.19 88 LEU A N 1
ATOM 703 C CA . LEU A 1 88 ? 6.080 6.345 -12.307 1.00 92.19 88 LEU A CA 1
ATOM 704 C C . LEU A 1 88 ? 5.347 5.598 -11.188 1.00 92.19 88 LEU A C 1
ATOM 706 O O . LEU A 1 88 ? 4.435 6.150 -10.571 1.00 92.19 88 LEU A O 1
ATOM 710 N N . ASN A 1 89 ? 5.759 4.367 -10.882 1.00 92.69 89 ASN A N 1
ATOM 711 C CA . ASN A 1 89 ? 5.146 3.585 -9.813 1.00 92.69 89 ASN A CA 1
ATOM 712 C C . ASN A 1 89 ? 5.334 4.265 -8.444 1.00 92.69 89 ASN A C 1
ATOM 714 O O . ASN A 1 89 ? 4.381 4.397 -7.678 1.00 92.69 89 ASN A O 1
ATOM 718 N N . ALA A 1 90 ? 6.528 4.802 -8.169 1.00 92.88 90 ALA A N 1
ATOM 719 C CA . ALA A 1 90 ? 6.806 5.571 -6.957 1.00 92.88 90 ALA A CA 1
ATOM 720 C C . ALA A 1 90 ? 5.937 6.838 -6.847 1.00 92.88 90 ALA A C 1
ATOM 722 O O . ALA A 1 90 ? 5.479 7.178 -5.753 1.00 92.88 90 ALA A O 1
ATOM 723 N N . PHE A 1 91 ? 5.662 7.519 -7.965 1.00 93.81 91 PHE A N 1
ATOM 724 C CA . PHE A 1 91 ? 4.752 8.666 -7.993 1.00 93.81 91 PHE A CA 1
ATOM 725 C C . PHE A 1 91 ? 3.323 8.272 -7.588 1.00 93.81 91 PHE A C 1
ATOM 727 O O . PHE A 1 91 ? 2.722 8.924 -6.729 1.00 93.81 91 PHE A O 1
ATOM 734 N N . HIS A 1 92 ? 2.793 7.177 -8.140 1.00 92.19 92 HIS A N 1
ATOM 735 C CA . HIS A 1 92 ? 1.457 6.683 -7.788 1.00 92.19 92 HIS A CA 1
ATOM 736 C C . HIS A 1 92 ? 1.369 6.181 -6.341 1.00 92.19 92 HIS A C 1
ATOM 738 O O . HIS A 1 92 ? 0.383 6.471 -5.654 1.00 92.19 92 HIS A O 1
ATOM 744 N N . ILE A 1 93 ? 2.411 5.500 -5.853 1.00 94.12 93 ILE A N 1
ATOM 745 C CA . ILE A 1 93 ? 2.530 5.083 -4.449 1.00 94.12 93 ILE A CA 1
ATOM 746 C C . ILE A 1 93 ? 2.464 6.307 -3.538 1.00 94.12 93 ILE A C 1
ATOM 748 O O . ILE A 1 93 ? 1.654 6.327 -2.615 1.00 94.12 93 ILE A O 1
ATOM 752 N N . ARG A 1 94 ? 3.245 7.355 -3.821 1.00 93.81 94 ARG A N 1
ATOM 753 C CA . ARG A 1 94 ? 3.259 8.577 -3.010 1.00 93.81 94 ARG A CA 1
ATOM 754 C C . ARG A 1 94 ? 1.900 9.275 -2.982 1.00 93.81 94 ARG A C 1
ATOM 756 O O . ARG A 1 94 ? 1.419 9.615 -1.905 1.00 93.81 94 ARG A O 1
ATOM 763 N N . GLY A 1 95 ? 1.250 9.439 -4.135 1.00 92.00 95 GLY A N 1
ATOM 764 C CA . GLY A 1 95 ? -0.097 10.025 -4.183 1.00 92.00 95 GLY A CA 1
ATOM 765 C C . GLY A 1 95 ? -1.117 9.211 -3.376 1.00 92.00 95 GLY A C 1
ATOM 766 O O . GLY A 1 95 ? -1.978 9.761 -2.690 1.00 92.00 95 GLY A O 1
ATOM 767 N N . SER A 1 96 ? -0.977 7.888 -3.384 1.00 91.69 96 SER A N 1
ATOM 768 C CA . SER A 1 96 ? -1.834 6.989 -2.608 1.00 91.69 96 SER A CA 1
ATOM 769 C C . SER A 1 96 ? -1.499 7.004 -1.110 1.00 91.69 96 SER A C 1
ATOM 771 O O . SER A 1 96 ? -2.392 6.862 -0.280 1.00 91.69 96 SER A O 1
ATOM 773 N N . GLU A 1 97 ? -0.243 7.230 -0.723 1.00 92.06 97 GLU A N 1
ATOM 774 C CA . GLU A 1 97 ? 0.151 7.453 0.676 1.00 92.06 97 GLU A CA 1
ATOM 775 C C . GLU A 1 97 ? -0.422 8.758 1.240 1.00 92.06 97 GLU A C 1
ATOM 777 O O . GLU A 1 97 ? -0.864 8.800 2.394 1.00 92.06 97 GLU A O 1
ATOM 782 N N . GLU A 1 98 ? -0.480 9.811 0.427 1.00 91.19 98 GLU A N 1
ATOM 783 C CA . GLU A 1 98 ? -1.157 11.058 0.786 1.00 91.19 98 GLU A CA 1
ATOM 784 C C . GLU A 1 98 ? -2.661 10.819 0.970 1.00 91.19 98 GLU A C 1
ATOM 786 O O . GLU A 1 98 ? -3.227 11.196 2.000 1.00 91.19 98 GLU A O 1
ATOM 791 N N . LEU A 1 99 ? -3.294 10.091 0.044 1.00 89.00 99 LEU A N 1
ATOM 792 C CA . LEU A 1 99 ? -4.698 9.696 0.163 1.00 89.00 99 LEU A CA 1
ATOM 793 C C . LEU A 1 99 ? -4.955 8.865 1.427 1.00 89.00 99 LEU A C 1
ATOM 795 O O . LEU A 1 99 ? -5.901 9.137 2.165 1.00 89.00 99 LEU A O 1
ATOM 799 N N . LYS A 1 100 ? -4.101 7.880 1.714 1.00 90.38 100 LYS A N 1
ATOM 800 C CA . LYS A 1 100 ? -4.149 7.082 2.945 1.00 90.38 100 LYS A CA 1
ATOM 801 C C . LYS A 1 100 ? -4.091 7.975 4.178 1.00 90.38 100 LYS A C 1
ATOM 803 O O . LYS A 1 100 ? -4.897 7.809 5.093 1.00 90.38 100 LYS A O 1
ATOM 808 N N . THR A 1 101 ? -3.166 8.929 4.193 1.00 87.06 101 THR A N 1
ATOM 809 C CA . THR A 1 101 ? -3.007 9.869 5.305 1.00 87.06 101 THR A CA 1
ATOM 810 C C . THR A 1 101 ? -4.270 10.702 5.490 1.00 87.06 101 THR A C 1
ATOM 812 O O . THR A 1 101 ? -4.735 10.844 6.613 1.00 87.06 101 THR A O 1
ATOM 815 N N . ILE A 1 102 ? -4.890 11.180 4.410 1.00 86.94 102 ILE A N 1
ATOM 816 C CA . ILE A 1 102 ? -6.149 11.933 4.476 1.00 86.94 102 ILE A CA 1
ATOM 817 C C . ILE A 1 102 ? -7.289 11.052 5.007 1.00 86.94 102 ILE A C 1
ATOM 819 O O . ILE A 1 102 ? -7.966 11.438 5.961 1.00 86.94 102 ILE A O 1
ATOM 823 N N . LEU A 1 103 ? -7.478 9.857 4.438 1.00 84.94 103 LEU A N 1
ATOM 824 C CA . LEU A 1 103 ? -8.582 8.948 4.768 1.00 84.94 103 LEU A CA 1
ATOM 825 C C . LEU A 1 103 ? -8.534 8.448 6.217 1.00 84.94 103 LEU A C 1
ATOM 827 O O . LEU A 1 103 ? -9.568 8.410 6.890 1.00 84.94 103 LEU A O 1
ATOM 831 N N . PHE A 1 104 ? -7.342 8.073 6.684 1.00 84.62 104 PHE A N 1
ATOM 832 C CA . PHE A 1 104 ? -7.116 7.459 7.995 1.00 84.62 104 PHE A CA 1
ATOM 833 C C . PHE A 1 104 ? -6.536 8.422 9.039 1.00 84.62 104 PHE A C 1
ATOM 835 O O . PHE A 1 104 ? -6.243 7.993 10.156 1.00 84.62 104 PHE A O 1
ATOM 842 N N . SER A 1 105 ? -6.384 9.712 8.717 1.00 82.81 105 SER A N 1
ATOM 843 C CA . SER A 1 105 ? -6.041 10.725 9.722 1.00 82.81 105 SER A CA 1
ATOM 844 C C . SER A 1 105 ? -7.083 10.749 10.848 1.00 82.81 105 SER A C 1
ATOM 846 O O . SER A 1 105 ? -8.240 10.395 10.615 1.00 82.81 105 SER A O 1
ATOM 848 N N . PRO A 1 106 ? -6.731 11.220 12.058 1.00 76.62 106 PRO A N 1
ATOM 849 C CA . PRO A 1 106 ? -7.688 11.351 13.161 1.00 76.62 106 PRO A CA 1
ATOM 850 C C . PRO A 1 106 ? -8.928 12.189 12.813 1.00 76.62 106 PRO A C 1
ATOM 852 O O . PRO A 1 106 ? -10.004 11.956 13.352 1.00 76.62 106 PRO A O 1
ATOM 855 N N . THR A 1 107 ? -8.781 13.151 11.902 1.00 78.31 107 THR A N 1
ATOM 856 C CA . THR A 1 107 ? -9.863 14.001 11.380 1.00 78.31 107 THR A CA 1
ATOM 857 C C . THR A 1 107 ? -10.443 13.493 10.059 1.00 78.31 107 THR A C 1
ATOM 859 O O . THR A 1 107 ? -11.352 14.105 9.505 1.00 78.31 107 THR A O 1
ATOM 862 N N . GLY A 1 108 ? -9.889 12.410 9.522 1.00 77.50 108 GLY A N 1
ATOM 863 C CA . GLY A 1 108 ? -10.289 11.798 8.269 1.00 77.50 108 GLY A CA 1
ATOM 864 C C . GLY A 1 108 ? -11.586 11.005 8.413 1.00 77.50 108 GLY A C 1
ATOM 865 O O . GLY A 1 108 ? -11.963 10.608 9.518 1.00 77.50 108 GLY A O 1
ATOM 866 N N . PRO A 1 109 ? -12.275 10.723 7.298 1.00 79.00 109 PRO A N 1
ATOM 867 C CA . PRO A 1 109 ? -13.573 10.052 7.317 1.00 79.00 109 PRO A CA 1
ATOM 868 C C . PRO A 1 109 ? -13.526 8.689 8.020 1.00 79.00 109 PRO A C 1
ATOM 870 O O . PRO A 1 109 ? -14.431 8.359 8.784 1.00 79.00 109 PRO A O 1
ATOM 873 N N . ILE A 1 110 ? -12.456 7.912 7.820 1.00 78.94 110 ILE A N 1
ATOM 874 C CA . ILE A 1 110 ? -12.319 6.597 8.457 1.00 78.94 110 ILE A CA 1
ATOM 875 C C . ILE A 1 110 ? -11.820 6.742 9.897 1.00 78.94 110 ILE A C 1
ATOM 877 O O . ILE A 1 110 ? -12.304 6.038 10.783 1.00 78.94 110 ILE A O 1
ATOM 881 N N . GLY A 1 111 ? -10.904 7.680 10.154 1.00 70.50 111 GLY A N 1
ATOM 882 C CA . GLY A 1 111 ? -10.403 7.951 11.504 1.00 70.50 111 GLY A CA 1
ATOM 883 C C . GLY A 1 111 ? -11.482 8.450 12.468 1.00 70.50 111 GLY A C 1
ATOM 884 O O . GLY A 1 111 ? -11.439 8.105 13.645 1.00 70.50 111 GLY A O 1
ATOM 885 N N . LEU A 1 112 ? -12.494 9.167 11.971 1.00 75.19 112 LEU A N 1
ATOM 886 C CA . LEU A 1 112 ? -13.671 9.573 12.747 1.00 75.19 112 LEU A CA 1
ATOM 887 C C . LEU A 1 112 ? -14.684 8.431 12.925 1.00 75.19 112 LEU A C 1
ATOM 889 O O . LEU A 1 112 ? -15.321 8.321 13.974 1.00 75.19 112 LEU A O 1
ATOM 893 N N . ALA A 1 113 ? -14.828 7.559 11.924 1.00 73.25 113 ALA A N 1
ATOM 894 C CA . ALA A 1 113 ? -15.761 6.436 11.978 1.00 73.25 113 ALA A CA 1
ATOM 895 C C . ALA A 1 113 ? -15.288 5.311 12.915 1.00 73.25 113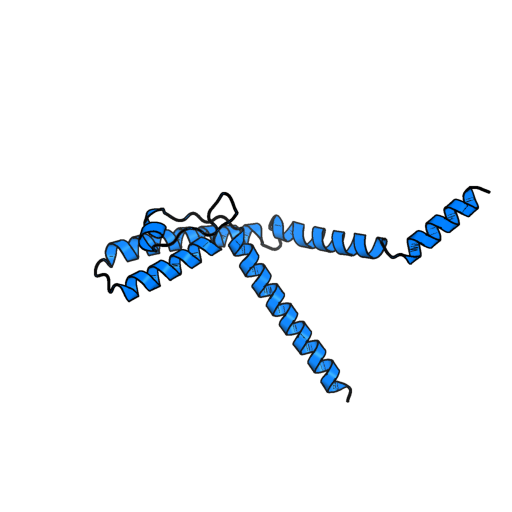 ALA A C 1
ATOM 897 O O . ALA A 1 113 ? -16.107 4.671 13.574 1.00 73.25 113 ALA A O 1
ATOM 898 N N . PHE A 1 114 ? -13.979 5.064 13.009 1.00 70.19 114 PHE A N 1
ATOM 899 C CA . PHE A 1 114 ? -13.430 3.940 13.775 1.00 70.19 114 PHE A CA 1
ATOM 900 C C . PHE A 1 114 ? -13.742 4.004 15.283 1.00 70.19 114 PHE A C 1
ATOM 902 O O . PHE A 1 114 ? -14.214 3.004 15.829 1.00 70.19 114 PHE A O 1
ATOM 909 N N . PRO A 1 115 ? -13.566 5.151 15.973 1.00 69.81 115 PRO A N 1
ATOM 910 C CA . PRO A 1 115 ? -13.962 5.301 17.371 1.00 69.81 115 PRO A CA 1
ATOM 911 C C . PRO A 1 115 ? -15.470 5.146 17.577 1.00 69.81 115 PRO A C 1
ATOM 913 O O . PRO A 1 115 ? -15.889 4.557 18.571 1.00 69.81 115 PRO A O 1
ATOM 916 N N . ALA A 1 116 ? -16.288 5.623 16.633 1.00 67.62 116 AL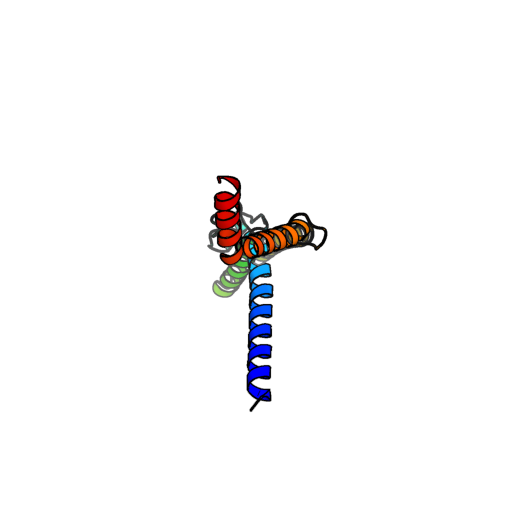A A N 1
ATOM 917 C CA . ALA A 1 116 ? -17.740 5.476 16.691 1.00 67.62 116 ALA A CA 1
ATOM 918 C C . ALA A 1 116 ? -18.170 4.006 16.541 1.00 67.62 116 ALA A C 1
ATOM 920 O O . ALA A 1 116 ? -19.017 3.531 17.296 1.00 67.62 116 ALA A O 1
ATOM 921 N N . LEU A 1 117 ? -17.542 3.258 15.628 1.00 67.31 117 LEU A N 1
ATOM 922 C CA . LEU A 1 117 ? -17.780 1.824 15.440 1.00 67.31 117 LEU A CA 1
ATOM 923 C C . LEU A 1 117 ? -17.294 1.001 16.639 1.00 67.31 117 LEU A C 1
ATOM 925 O O . LEU A 1 117 ? -18.025 0.140 17.126 1.00 67.31 117 LEU A O 1
ATOM 929 N N . ALA A 1 118 ? -16.099 1.289 17.159 1.00 68.69 118 ALA A N 1
ATOM 930 C CA . ALA A 1 118 ? -15.566 0.627 18.347 1.00 68.69 118 ALA A CA 1
ATOM 931 C C . ALA A 1 118 ? -16.414 0.935 19.594 1.00 68.69 118 ALA A C 1
ATOM 933 O O . ALA A 1 118 ? -16.741 0.030 20.361 1.00 68.69 118 ALA A O 1
ATOM 934 N N . GLY A 1 119 ? -16.832 2.192 19.765 1.00 68.88 119 GLY A N 1
ATOM 935 C CA . GLY A 1 119 ? -17.736 2.619 20.832 1.00 68.88 119 GLY A CA 1
ATOM 936 C C . GLY A 1 119 ? -19.124 1.989 20.715 1.00 68.88 119 GLY A C 1
ATOM 937 O O . GLY A 1 119 ? -19.678 1.546 21.718 1.00 68.88 119 GLY A O 1
ATOM 938 N N . GLY A 1 120 ? -19.662 1.863 19.500 1.00 71.12 120 GLY A N 1
ATOM 939 C CA . GLY A 1 120 ? -20.930 1.183 19.231 1.00 71.12 120 GLY A CA 1
ATOM 940 C C . GLY A 1 120 ? -20.866 -0.323 19.495 1.00 71.12 120 GLY A C 1
ATOM 941 O O . GLY A 1 120 ? -21.761 -0.874 20.136 1.00 71.12 120 GLY A O 1
ATOM 942 N N . ALA A 1 121 ? -19.792 -0.996 19.080 1.00 68.81 121 ALA A N 1
ATOM 943 C CA . ALA A 1 121 ? -19.578 -2.420 19.347 1.00 68.81 121 ALA A CA 1
ATOM 944 C C . ALA A 1 121 ? -19.382 -2.703 20.848 1.00 68.81 121 ALA A C 1
ATOM 946 O O . ALA A 1 121 ? -19.986 -3.624 21.397 1.00 68.81 121 ALA A O 1
ATOM 947 N N . LEU A 1 122 ? -18.597 -1.876 21.546 1.00 65.50 122 LEU A N 1
ATOM 948 C CA . LEU A 1 122 ? -18.426 -1.984 22.998 1.00 65.50 122 LEU A CA 1
ATOM 949 C C . LEU A 1 122 ? -19.717 -1.646 23.751 1.00 65.50 122 LEU A C 1
ATOM 951 O O . LEU A 1 122 ? -20.069 -2.341 24.703 1.00 65.50 122 LEU A O 1
ATOM 955 N N . GLY A 1 123 ? -20.450 -0.625 23.307 1.00 60.78 123 GLY A N 1
ATOM 956 C CA . GLY A 1 123 ? -21.745 -0.246 23.865 1.00 60.78 123 GLY A CA 1
ATOM 957 C C . GLY A 1 123 ? -22.765 -1.372 23.726 1.00 60.78 123 GLY A C 1
ATOM 958 O O . GLY A 1 123 ? -23.318 -1.830 24.722 1.00 60.78 123 GLY A O 1
ATOM 959 N N . THR A 1 124 ? -22.963 -1.890 22.515 1.00 67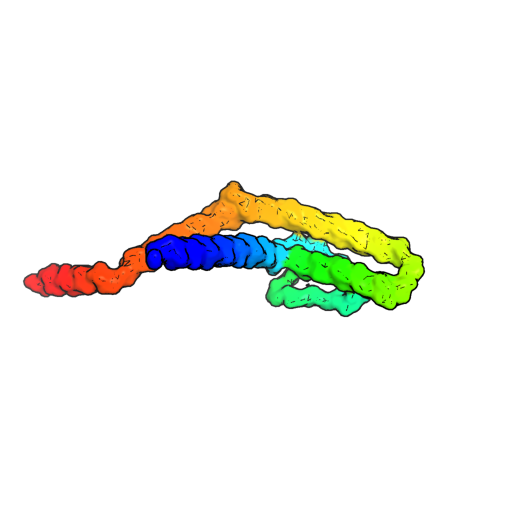.44 124 THR A N 1
ATOM 960 C CA . THR A 1 124 ? -23.888 -3.008 22.259 1.00 67.44 124 THR A CA 1
ATOM 961 C C . THR A 1 124 ? -23.499 -4.273 23.028 1.00 67.44 124 THR A C 1
ATOM 963 O O . THR A 1 124 ? -24.375 -4.925 23.600 1.00 67.44 124 THR A O 1
ATOM 966 N N . TYR A 1 125 ? -22.205 -4.587 23.152 1.00 64.75 125 TYR A N 1
ATOM 967 C CA . TYR A 1 125 ? -21.743 -5.706 23.975 1.00 64.75 125 TYR A CA 1
ATOM 968 C C . TYR A 1 125 ? -22.052 -5.497 25.469 1.00 64.75 125 TYR A C 1
ATOM 970 O O . TYR A 1 125 ? -22.556 -6.412 26.124 1.00 64.75 125 TYR A O 1
ATOM 978 N N . LEU A 1 126 ? -21.841 -4.288 26.006 1.00 61.59 126 LEU A N 1
ATOM 979 C CA . LEU A 1 126 ? -22.140 -3.953 27.405 1.00 61.59 126 LEU A CA 1
ATOM 980 C C . LEU A 1 126 ? -23.644 -3.973 27.721 1.00 61.59 126 LEU A C 1
ATOM 982 O O . LEU A 1 126 ? -24.014 -4.484 28.779 1.00 61.59 126 LEU A O 1
ATOM 986 N N . PHE A 1 127 ? -24.499 -3.500 26.809 1.00 56.09 127 PHE A N 1
ATOM 987 C CA . PHE A 1 127 ? -25.964 -3.565 26.941 1.00 56.09 127 PHE A CA 1
ATOM 988 C C . PHE A 1 127 ? -26.528 -4.981 26.750 1.00 56.09 127 PHE A C 1
ATOM 990 O O . PHE A 1 127 ? -27.614 -5.292 27.234 1.00 56.09 127 PHE A O 1
ATOM 997 N N . SER A 1 128 ? -25.799 -5.874 26.079 1.00 56.62 128 SER A N 1
ATOM 998 C CA . SER A 1 128 ? -26.249 -7.251 25.842 1.00 56.62 128 SER A CA 1
ATOM 999 C C . SER A 1 128 ? -26.019 -8.211 27.016 1.00 56.62 128 SER A C 1
ATOM 1001 O O . SER A 1 128 ? -26.330 -9.402 26.892 1.00 56.62 128 SER A O 1
ATOM 1003 N N . LYS A 1 129 ? -25.501 -7.734 28.162 1.00 59.44 129 LYS A N 1
ATOM 1004 C CA . LYS A 1 129 ? -25.201 -8.594 29.314 1.00 59.44 129 LYS A CA 1
ATOM 1005 C C . LYS A 1 129 ? -26.432 -9.433 29.706 1.00 59.44 129 LYS A C 1
ATOM 1007 O O . LYS A 1 129 ? -27.506 -8.891 29.967 1.00 59.44 129 LYS A O 1
ATOM 1012 N N . PRO A 1 130 ? -26.288 -10.764 29.845 1.00 55.72 130 PRO A N 1
ATOM 1013 C CA . PRO A 1 130 ? -27.416 -11.671 30.075 1.00 55.72 130 PRO A CA 1
ATOM 1014 C C . PRO A 1 130 ? -28.152 -11.439 31.406 1.00 55.72 130 PRO A C 1
ATOM 1016 O O . PRO A 1 130 ? -29.279 -11.905 31.569 1.00 55.72 130 PRO A O 1
ATOM 1019 N N . LYS A 1 131 ? -27.548 -10.704 32.352 1.00 56.53 131 LYS A N 1
ATOM 1020 C CA . LYS A 1 131 ? -28.189 -10.321 33.618 1.00 56.53 131 LYS A CA 1
ATOM 1021 C C . LYS A 1 131 ? -29.320 -9.299 33.436 1.00 56.53 131 LYS A C 1
ATOM 1023 O O . LYS A 1 131 ? -30.315 -9.416 34.144 1.00 56.53 131 LYS A O 1
ATOM 1028 N N . ASP A 1 132 ? -29.222 -8.379 32.474 1.00 56.62 132 ASP A N 1
ATOM 1029 C CA . ASP A 1 132 ? -30.261 -7.356 32.267 1.00 56.62 132 ASP A CA 1
ATOM 1030 C C . ASP A 1 132 ? -31.477 -7.912 31.519 1.00 56.62 132 ASP A C 1
ATOM 1032 O O . ASP A 1 132 ? -32.612 -7.586 31.858 1.00 56.62 132 ASP A O 1
ATOM 1036 N N . LYS A 1 133 ? -31.280 -8.868 30.601 1.00 57.19 133 LYS A N 1
ATOM 1037 C CA . LYS A 1 133 ? -32.398 -9.550 29.920 1.00 57.19 133 LYS A CA 1
ATOM 1038 C C . LYS A 1 133 ? -33.292 -10.352 30.876 1.00 57.19 133 LYS A C 1
ATOM 1040 O O . LYS A 1 133 ? -34.494 -10.428 30.650 1.00 57.19 133 LYS A O 1
ATOM 1045 N N . ARG A 1 134 ? -32.733 -10.928 31.952 1.00 58.84 134 ARG A N 1
ATOM 1046 C CA . ARG A 1 134 ? -33.527 -11.626 32.986 1.00 58.84 134 ARG A CA 1
ATOM 1047 C C . ARG A 1 134 ? -34.377 -10.655 33.801 1.00 58.84 134 ARG A C 1
ATOM 1049 O O . ARG A 1 134 ? -35.547 -10.931 34.020 1.00 58.84 134 ARG A O 1
ATOM 1056 N N . LYS A 1 135 ? -33.812 -9.502 34.166 1.00 58.12 135 LYS A N 1
ATOM 1057 C CA . LYS A 1 135 ? -34.514 -8.465 34.934 1.00 58.12 135 LYS A CA 1
ATOM 1058 C C . LYS A 1 135 ? -35.674 -7.844 34.150 1.00 58.12 135 LYS A C 1
ATOM 1060 O O . LYS A 1 135 ? -36.739 -7.622 34.708 1.00 58.12 135 LYS A O 1
ATOM 1065 N N . ILE A 1 136 ? -35.489 -7.620 32.848 1.00 59.72 136 ILE A N 1
ATOM 1066 C CA . ILE A 1 136 ? -36.540 -7.100 31.958 1.00 59.72 136 ILE A CA 1
ATOM 1067 C C . ILE A 1 136 ? -37.664 -8.137 31.777 1.00 59.72 136 ILE A C 1
ATOM 1069 O O . ILE A 1 136 ? -38.836 -7.790 31.875 1.00 59.72 136 ILE A O 1
ATOM 1073 N N . ALA A 1 137 ? -37.321 -9.418 31.605 1.00 61.19 137 ALA A N 1
ATOM 1074 C CA . ALA A 1 137 ? -38.309 -10.496 31.502 1.00 61.19 137 ALA A CA 1
ATOM 1075 C C . ALA A 1 137 ? -39.080 -10.756 32.816 1.00 61.19 137 ALA A C 1
ATOM 1077 O O . ALA A 1 137 ? -40.214 -11.233 32.782 1.00 61.19 137 ALA A O 1
ATOM 1078 N N . GLU A 1 138 ? -38.477 -10.472 33.973 1.00 60.03 138 GLU A N 1
ATOM 1079 C CA . GLU A 1 138 ? -39.144 -10.524 35.281 1.00 60.03 138 GLU A CA 1
ATOM 1080 C C . GLU A 1 138 ? -40.094 -9.332 35.481 1.00 60.03 138 GLU A C 1
ATOM 1082 O O . GLU A 1 138 ? -41.245 -9.536 35.865 1.00 60.03 138 GLU A O 1
ATOM 1087 N N . LEU A 1 139 ? -39.676 -8.117 35.110 1.00 58.88 139 LEU A N 1
ATOM 1088 C CA . LEU A 1 139 ? -40.515 -6.910 35.156 1.00 58.88 139 LEU A CA 1
ATOM 1089 C C . LEU A 1 139 ? -41.726 -6.984 34.205 1.00 58.88 139 LEU A C 1
ATOM 1091 O O . LEU A 1 139 ? -42.819 -6.541 34.553 1.00 58.88 139 LEU A O 1
ATOM 1095 N N . GLU A 1 140 ? -41.579 -7.590 33.022 1.00 58.75 140 GLU A N 1
ATOM 1096 C CA . GLU A 1 140 ? -42.708 -7.834 32.106 1.00 58.75 140 GLU A CA 1
ATOM 1097 C C . GLU A 1 140 ? -43.717 -8.864 32.639 1.00 58.75 140 GLU A C 1
ATOM 1099 O O . GLU A 1 140 ? -44.891 -8.826 32.264 1.00 58.75 140 GLU A O 1
ATOM 1104 N N . LYS A 1 141 ? -43.287 -9.786 33.510 1.00 61.16 141 LYS A N 1
ATOM 1105 C CA . LYS A 1 141 ? -44.185 -10.739 34.180 1.00 61.16 141 LYS A CA 1
ATOM 1106 C C . LYS A 1 141 ? -44.939 -10.107 35.348 1.00 61.16 141 LYS A C 1
ATOM 1108 O O . LYS A 1 141 ? -46.063 -10.525 35.608 1.00 61.16 141 LYS A O 1
ATOM 1113 N N . GLU A 1 142 ? -44.350 -9.127 36.031 1.00 54.97 142 GLU A N 1
ATOM 1114 C CA . GLU A 1 142 ? -45.028 -8.370 37.092 1.00 54.97 142 GLU A CA 1
ATOM 1115 C C . GLU A 1 142 ? -46.072 -7.394 36.538 1.00 54.97 142 GLU A C 1
ATOM 1117 O O . GLU A 1 142 ? -47.172 -7.348 37.069 1.00 54.97 142 GLU A O 1
ATOM 1122 N N . ASN A 1 143 ? -45.796 -6.700 35.428 1.00 52.34 143 ASN A N 1
ATOM 1123 C CA . ASN A 1 143 ? -46.753 -5.765 34.807 1.00 52.34 143 ASN A CA 1
ATOM 1124 C C . ASN A 1 143 ? -47.932 -6.435 34.069 1.00 52.34 143 ASN A C 1
ATOM 1126 O O . ASN A 1 143 ? -48.839 -5.745 33.611 1.00 52.34 143 ASN A O 1
ATOM 1130 N N . LYS A 1 144 ? -47.908 -7.764 33.897 1.00 55.12 144 LYS A N 1
ATOM 1131 C CA . LYS A 1 144 ? -49.013 -8.550 33.313 1.00 55.12 144 LYS A CA 1
ATOM 1132 C C . LYS A 1 144 ? -49.911 -9.220 34.364 1.00 55.12 144 LYS A C 1
ATOM 1134 O O . LYS A 1 144 ? -50.808 -9.971 33.979 1.00 55.12 144 LYS A O 1
ATOM 1139 N N . LYS A 1 145 ? -49.654 -8.994 35.653 1.00 44.78 145 LYS A N 1
ATOM 1140 C CA . LYS A 1 145 ? -50.567 -9.335 36.752 1.00 44.78 145 LYS A CA 1
ATOM 1141 C C . LYS A 1 145 ? -51.414 -8.129 37.121 1.00 44.78 145 LYS A C 1
ATOM 1143 O O . LYS A 1 145 ? -52.562 -8.376 37.543 1.00 44.78 145 LYS A O 1
#

Sequence (145 aa):
MKTEKFQTILVSASILGLAIMFGCAAFQDAIVPCYISPDALDYADANATTFLPWTTLFDARRIDRFMDFRHLWIQAEDNLQYNFLKGLNAFHIRGSEELKTILFSPTGPIGLAFPALAGGALGTYLFSKPKDKRKIAELEKENKK

pLDDT: mean 78.15, std 12.39, range [44.78, 94.12]

Foldseek 3Di:
DPVVVVVVVVVVVVVVVVCVVVVVVLVLQLPQAFDADPLLCVLLVHDQDHPDPGGGLNSLVVSLVSNVVSCVVVVDPPPVSSVVNNVVSVVRNVVSVVVSCQCCPCPHPVVVVVCVVVVVVVVVVVVVPPVVVVVVVVVVVVVVD

Secondary structure (DSSP, 8-stat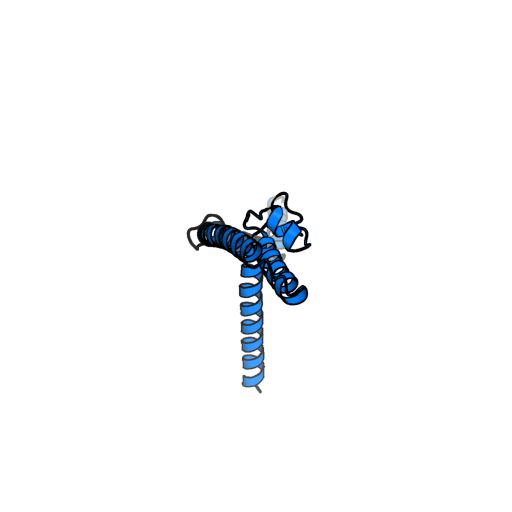e):
--HHHHHHHHHHHHHHHHHHHHHHHHHHHTTSB----HHHHHHHT-----SSSS-BHHHHHHHHHHHHHHHHHHT-S-HHHHHHHHHHHHHHHHHHHHHHHHHHSTTSHHHHHHHHHHHHHHHHHHHT-HHHHHHHHHHHHHTT-

Radius of gyration: 24.87 Å; chains: 1; bounding box: 72×28×62 Å